Protein AF-A0A314LGY2-F1 (afdb_monomer_lite)

InterPro domains:
  IPR004367 Cyclin, C-terminal domain [PF02984] (34-127)
  IPR004367 Cyclin, C-terminal domain [SM01332] (34-129)
  IPR013763 Cyclin-like domain [SM00385] (38-120)
  IPR036915 Cyclin-like superfamily [SSF47954] (33-127)
  IPR039361 Cyclin [PTHR10177] (1-119)

Radius of gyration: 17.2 Å; chains: 1; bounding box: 43×27×40 Å

Secondary structure (DSSP, 8-state):
-HHHHHHHS-----TTTHHHHHHHHHTTT---PPPHHHHHHHHHHHTT--HHHHHHHHHHHHHHHH-GGGGGS-HHHHHHHHHHHHHHHHH-S----HHHHHHH---HHHHHHHHHHHHHHHHHHHHT-

pLDDT: mean 86.78, std 13.99, range [44.28, 98.0]

Sequence (129 aa):
MLLACKYVEVSVPLMEDFVLIMILNTLQFNMSVPTTYVFMRRFLKAAQSDRKLELLSFFLVELCLVEYEMIKFLPSFIAAAAIYIAQTTLYGVQQWSKTCEWHTSYSEDQLMECSRSIVSYHQKAATGN

Organism: Nicotiana attenuata (NCBI:txid49451)

Structure (mmCIF, N/CA/C/O backbone):
data_AF-A0A314LGY2-F1
#
_entry.id   AF-A0A314LGY2-F1
#
loop_
_atom_site.group_PDB
_atom_site.id
_atom_site.type_symbol
_atom_site.label_atom_id
_atom_site.label_alt_id
_atom_site.label_comp_id
_atom_site.label_asym_id
_atom_site.label_entity_id
_atom_site.label_seq_id
_atom_site.pdbx_PDB_ins_code
_atom_site.Cartn_x
_atom_site.Cartn_y
_atom_site.Cartn_z
_atom_site.occupancy
_atom_site.B_iso_or_equiv
_atom_site.auth_seq_id
_atom_site.auth_comp_id
_atom_site.auth_asym_id
_atom_site.auth_atom_id
_atom_site.pdbx_PDB_model_num
ATOM 1 N N . MET A 1 1 ? 11.452 -7.142 -16.666 1.00 57.62 1 MET A N 1
ATOM 2 C CA . MET A 1 1 ? 11.599 -8.207 -15.648 1.00 57.62 1 MET A CA 1
ATOM 3 C C . MET A 1 1 ? 13.063 -8.579 -15.388 1.00 57.62 1 MET A C 1
ATOM 5 O O . MET A 1 1 ? 13.459 -8.548 -14.236 1.00 57.62 1 MET A O 1
ATOM 9 N N . LEU A 1 2 ? 13.895 -8.816 -16.416 1.00 56.88 2 LEU A N 1
ATOM 10 C CA . LEU A 1 2 ? 15.306 -9.239 -16.267 1.00 56.88 2 LEU A CA 1
ATOM 11 C C . LEU A 1 2 ? 16.187 -8.371 -15.338 1.00 56.88 2 LEU A C 1
ATOM 13 O O . LEU A 1 2 ? 16.948 -8.929 -14.557 1.00 56.88 2 LEU A O 1
ATOM 17 N N . LEU A 1 3 ? 16.075 -7.035 -15.370 1.00 58.75 3 LEU A N 1
ATOM 18 C CA . LEU A 1 3 ? 16.818 -6.145 -14.455 1.00 58.75 3 LEU A CA 1
ATOM 19 C C . LEU A 1 3 ? 16.445 -6.344 -12.984 1.00 58.75 3 LEU A C 1
ATOM 21 O O . LEU A 1 3 ? 17.323 -6.412 -12.130 1.00 58.75 3 LEU A O 1
ATOM 25 N N . ALA A 1 4 ? 15.145 -6.439 -12.699 1.00 58.62 4 ALA A N 1
ATOM 26 C CA . ALA A 1 4 ? 14.649 -6.664 -11.348 1.00 58.62 4 ALA A CA 1
ATOM 27 C C . ALA A 1 4 ? 15.054 -8.059 -10.852 1.00 58.62 4 ALA A C 1
ATOM 29 O O . ALA A 1 4 ? 15.535 -8.180 -9.733 1.00 58.62 4 ALA A O 1
ATOM 30 N N . CYS A 1 5 ? 14.962 -9.082 -11.711 1.00 54.88 5 CYS A N 1
ATOM 31 C CA . CYS A 1 5 ? 15.433 -10.429 -11.395 1.00 54.88 5 CYS A CA 1
ATOM 32 C C . CYS A 1 5 ? 16.943 -10.457 -11.129 1.00 54.88 5 CYS A C 1
ATOM 34 O O . CYS A 1 5 ? 17.339 -10.987 -10.113 1.00 54.88 5 CYS A O 1
ATOM 36 N N . LYS A 1 6 ? 17.801 -9.826 -11.943 1.00 59.72 6 LYS A N 1
ATOM 37 C CA . LYS A 1 6 ? 19.256 -9.797 -11.674 1.00 59.72 6 LYS A CA 1
ATOM 38 C C . LYS A 1 6 ? 19.647 -8.999 -10.429 1.00 59.72 6 LYS A C 1
ATOM 40 O O . LYS A 1 6 ? 20.658 -9.299 -9.806 1.00 59.72 6 LYS A O 1
ATOM 45 N N . TYR A 1 7 ? 18.882 -7.963 -10.087 1.00 59.84 7 TYR A N 1
ATOM 46 C CA . TYR A 1 7 ? 19.135 -7.164 -8.887 1.00 59.84 7 TYR A CA 1
ATOM 47 C C . TYR A 1 7 ? 18.680 -7.877 -7.602 1.00 59.84 7 TYR A C 1
ATOM 49 O O . TYR A 1 7 ? 19.312 -7.724 -6.560 1.00 59.84 7 TYR A O 1
ATOM 57 N N . VAL A 1 8 ? 17.589 -8.648 -7.670 1.00 59.44 8 VAL A N 1
ATOM 58 C CA . VAL A 1 8 ? 16.968 -9.314 -6.510 1.00 59.44 8 VAL A CA 1
ATOM 59 C C . VAL A 1 8 ? 17.392 -10.783 -6.370 1.00 59.44 8 VAL A C 1
ATOM 61 O O . VAL A 1 8 ? 17.507 -11.284 -5.254 1.00 59.44 8 VAL A O 1
ATOM 64 N N . GLU A 1 9 ? 17.660 -11.474 -7.475 1.00 57.66 9 GLU A N 1
ATOM 65 C CA . GLU A 1 9 ? 18.052 -12.883 -7.547 1.00 57.66 9 GLU A CA 1
ATOM 66 C C . GLU A 1 9 ? 19.510 -12.999 -8.014 1.00 57.66 9 GLU A C 1
ATOM 68 O O . GLU A 1 9 ? 19.905 -12.472 -9.056 1.00 57.66 9 GLU A O 1
ATOM 73 N N . VAL A 1 10 ? 20.332 -13.719 -7.246 1.00 56.34 10 VAL A N 1
ATOM 74 C CA . VAL A 1 10 ? 21.750 -13.956 -7.553 1.00 56.34 10 VAL A CA 1
ATOM 75 C C . VAL A 1 10 ? 21.858 -14.863 -8.787 1.00 56.34 10 VAL A C 1
ATOM 77 O O . VAL A 1 10 ? 21.861 -16.085 -8.663 1.00 56.34 10 VAL A O 1
ATOM 80 N N . SER A 1 11 ? 21.929 -14.289 -9.989 1.00 57.16 11 SER A N 1
ATOM 81 C CA . SER A 1 11 ? 22.133 -15.040 -11.237 1.00 57.16 11 SER A CA 1
ATOM 82 C C . SER A 1 11 ? 23.182 -14.388 -12.147 1.00 57.16 11 SER A C 1
ATOM 84 O O . SER A 1 11 ? 23.313 -13.165 -12.210 1.00 57.16 11 SER A O 1
ATOM 86 N N . VAL A 1 12 ? 23.979 -15.227 -12.821 1.00 53.06 12 VAL A N 1
ATOM 87 C CA . VAL A 1 12 ? 25.146 -14.827 -13.629 1.00 53.06 12 VAL A CA 1
ATOM 88 C C . VAL A 1 12 ? 24.692 -14.222 -14.971 1.00 53.06 12 VAL A C 1
ATOM 90 O O . VAL A 1 12 ? 23.866 -14.832 -15.652 1.00 53.06 12 VAL A O 1
ATOM 93 N N . PRO A 1 13 ? 25.207 -13.050 -15.390 1.00 55.28 13 PRO A N 1
ATOM 94 C CA . PRO A 1 13 ? 24.847 -12.450 -16.675 1.00 55.28 13 PRO A CA 1
ATOM 95 C C . PRO A 1 13 ? 25.419 -13.224 -17.886 1.00 55.28 13 PRO A C 1
ATOM 97 O O . PRO A 1 13 ? 26.569 -13.658 -17.862 1.00 55.28 13 PRO A O 1
ATOM 100 N N . LEU A 1 14 ? 24.614 -13.375 -18.949 1.00 63.41 14 LEU A N 1
ATOM 101 C CA . LEU A 1 14 ? 24.958 -13.962 -20.260 1.00 63.41 14 LEU A CA 1
ATOM 102 C C . LEU A 1 14 ? 24.999 -12.857 -21.337 1.00 63.41 14 LEU A C 1
ATOM 104 O O . LEU A 1 14 ? 24.422 -11.790 -21.160 1.00 63.41 14 LEU A O 1
ATOM 108 N N . MET A 1 15 ? 25.657 -13.124 -22.471 1.00 56.66 15 MET A N 1
ATOM 109 C CA . MET A 1 15 ? 26.068 -12.147 -23.504 1.00 56.66 15 MET A CA 1
ATOM 110 C C . MET A 1 15 ? 24.927 -11.348 -24.197 1.00 56.66 15 MET A C 1
ATOM 112 O O . MET A 1 15 ? 25.208 -10.433 -24.966 1.00 56.66 15 MET A O 1
ATOM 116 N N . GLU A 1 16 ? 23.652 -11.624 -23.904 1.00 58.06 16 GLU A N 1
ATOM 117 C CA . GLU A 1 16 ? 22.469 -10.921 -24.449 1.00 58.06 16 GLU A CA 1
ATOM 118 C C . GLU A 1 16 ? 22.134 -9.589 -23.728 1.00 58.06 16 GLU A C 1
ATOM 120 O O . GLU A 1 16 ? 21.112 -8.952 -23.981 1.00 58.06 16 GLU A O 1
ATOM 125 N N . ASP A 1 17 ? 23.019 -9.112 -22.850 1.00 64.44 17 ASP A N 1
ATOM 126 C CA . ASP A 1 17 ? 22.786 -7.990 -21.931 1.00 64.44 17 ASP A CA 1
ATOM 127 C C . ASP A 1 17 ? 22.950 -6.576 -22.526 1.00 64.44 17 ASP A C 1
ATOM 129 O O . ASP A 1 17 ? 22.956 -5.591 -21.789 1.00 64.44 17 ASP A O 1
ATOM 133 N N . PHE A 1 18 ? 23.043 -6.405 -23.846 1.00 66.25 18 PHE A N 1
ATOM 134 C CA . PHE A 1 18 ? 23.213 -5.066 -24.438 1.00 66.25 18 PHE A CA 1
ATOM 135 C C . PHE A 1 18 ? 22.052 -4.111 -24.119 1.00 66.25 18 PHE A C 1
ATOM 137 O O . PHE A 1 18 ? 22.275 -2.952 -23.764 1.00 66.25 18 PHE A O 1
ATOM 144 N N . VAL A 1 19 ? 20.812 -4.607 -24.157 1.00 72.38 19 VAL A N 1
ATOM 145 C CA . VAL A 1 19 ? 19.630 -3.831 -23.739 1.00 72.38 19 VAL A CA 1
ATOM 146 C C . VAL A 1 19 ? 19.675 -3.538 -22.232 1.00 72.38 19 VAL A C 1
ATOM 148 O O . VAL A 1 19 ? 19.301 -2.448 -21.802 1.00 72.38 19 VAL A O 1
ATOM 151 N N . LEU A 1 20 ? 20.196 -4.474 -21.429 1.00 68.06 20 LEU A N 1
ATOM 152 C C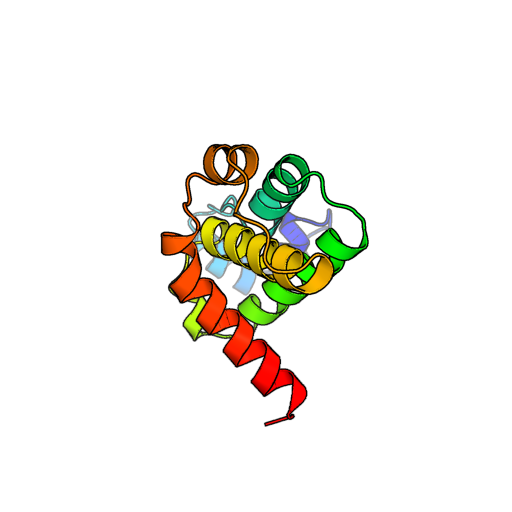A . LEU A 1 20 ? 20.388 -4.309 -19.985 1.00 68.06 20 LEU A CA 1
ATOM 153 C C . LEU A 1 20 ? 21.342 -3.144 -19.685 1.00 68.06 20 LEU A C 1
ATOM 155 O O . LEU A 1 20 ? 21.030 -2.283 -18.865 1.00 68.06 20 LEU A O 1
ATOM 159 N N . ILE A 1 21 ? 22.477 -3.099 -20.386 1.00 75.50 21 ILE A N 1
ATOM 160 C CA . ILE A 1 21 ? 23.507 -2.064 -20.248 1.00 75.50 21 ILE A CA 1
ATOM 161 C C . ILE A 1 21 ? 22.952 -0.693 -20.648 1.00 75.50 21 ILE A C 1
ATOM 163 O O . ILE A 1 21 ? 23.199 0.287 -19.948 1.00 75.50 21 ILE A O 1
ATOM 167 N N . MET A 1 22 ? 22.160 -0.609 -21.724 1.00 81.00 22 MET A N 1
ATOM 168 C CA . MET A 1 22 ? 21.509 0.648 -22.114 1.00 81.00 22 MET A CA 1
ATOM 169 C C . MET A 1 22 ? 20.569 1.167 -21.023 1.00 81.00 22 MET A C 1
ATOM 171 O O . MET A 1 22 ? 20.666 2.336 -20.658 1.00 81.00 22 MET A O 1
ATOM 175 N N . ILE A 1 23 ? 19.717 0.309 -20.454 1.00 79.88 23 ILE A N 1
ATOM 176 C CA . ILE A 1 23 ? 18.794 0.719 -19.388 1.00 79.88 23 ILE A CA 1
ATOM 177 C C . ILE A 1 23 ? 19.561 1.121 -18.116 1.00 79.88 23 ILE A C 1
ATOM 179 O O . ILE A 1 23 ? 19.232 2.135 -17.505 1.00 79.88 23 ILE A O 1
ATOM 183 N N . LEU A 1 24 ? 20.608 0.379 -17.731 1.00 80.69 24 LEU A N 1
ATOM 184 C CA . LEU A 1 24 ? 21.457 0.728 -16.582 1.00 80.69 24 LEU A CA 1
ATOM 185 C C . LEU A 1 24 ? 22.148 2.080 -16.768 1.00 80.69 24 LEU A C 1
ATOM 187 O O . LEU A 1 24 ? 22.169 2.883 -15.837 1.00 80.69 24 LEU A O 1
ATOM 191 N N . ASN A 1 25 ? 22.656 2.358 -17.970 1.00 84.25 25 ASN A N 1
ATOM 192 C CA . ASN A 1 25 ? 23.245 3.652 -18.302 1.00 84.25 25 ASN A CA 1
ATOM 193 C C . ASN A 1 25 ? 22.206 4.780 -18.231 1.00 84.25 25 ASN A C 1
ATOM 195 O O . ASN A 1 25 ? 22.503 5.836 -17.676 1.00 84.25 25 ASN A O 1
ATOM 199 N N . THR A 1 26 ? 20.979 4.560 -18.724 1.00 85.25 26 THR A N 1
ATOM 200 C CA . THR A 1 26 ? 19.876 5.532 -18.597 1.00 85.25 26 THR A CA 1
ATOM 201 C C . THR A 1 26 ? 19.521 5.806 -17.136 1.00 85.25 26 THR A C 1
ATOM 203 O O . THR A 1 26 ? 19.307 6.957 -16.767 1.00 85.25 26 THR A O 1
ATOM 206 N N . LEU A 1 27 ? 19.499 4.771 -16.294 1.00 81.75 27 LEU A N 1
ATOM 207 C CA . LEU A 1 27 ? 19.255 4.893 -14.853 1.00 81.75 27 LEU A CA 1
ATOM 208 C C . LEU A 1 27 ? 20.479 5.392 -14.072 1.00 81.75 27 LEU A C 1
ATOM 210 O O . LEU A 1 27 ? 20.396 5.539 -12.855 1.00 81.75 27 LEU A O 1
ATOM 214 N N . GLN A 1 28 ? 21.620 5.620 -14.734 1.00 85.56 28 GLN A N 1
ATOM 215 C CA . GLN A 1 28 ? 22.902 5.944 -14.098 1.00 85.56 28 GLN A CA 1
ATOM 216 C C . GLN A 1 28 ? 23.274 4.952 -12.984 1.00 85.56 28 GLN A C 1
ATOM 218 O O . GLN A 1 28 ? 23.821 5.331 -11.951 1.00 85.56 28 GLN A O 1
ATOM 223 N N . PHE A 1 29 ? 22.931 3.674 -13.177 1.00 81.75 29 PHE A N 1
ATOM 224 C CA . PHE A 1 29 ? 23.089 2.603 -12.189 1.00 81.75 29 PHE A CA 1
ATOM 225 C C . PHE A 1 29 ? 22.352 2.842 -10.851 1.00 81.75 29 PHE A C 1
ATOM 227 O O . PHE A 1 29 ? 22.561 2.094 -9.894 1.00 81.75 29 PHE A O 1
ATOM 234 N N . ASN A 1 30 ? 21.438 3.818 -10.770 1.00 78.94 30 ASN A N 1
ATOM 235 C CA . ASN A 1 30 ? 20.595 4.042 -9.599 1.00 78.94 30 ASN A CA 1
ATOM 236 C C . ASN A 1 30 ? 19.391 3.088 -9.602 1.00 78.94 30 ASN A C 1
ATOM 238 O O . ASN A 1 30 ? 18.300 3.415 -10.064 1.00 78.94 30 ASN A O 1
ATOM 242 N N . MET A 1 31 ? 19.613 1.885 -9.078 1.00 76.06 31 MET A N 1
ATOM 243 C CA . MET A 1 31 ? 18.599 0.826 -8.973 1.00 76.06 31 MET A CA 1
ATOM 244 C C . MET A 1 31 ? 17.902 0.789 -7.602 1.00 76.06 31 MET A C 1
ATOM 246 O O . MET A 1 31 ? 16.937 0.054 -7.407 1.00 76.06 31 MET A O 1
ATOM 250 N N . SER A 1 32 ? 18.381 1.575 -6.636 1.00 74.12 32 SER A N 1
ATOM 251 C CA . SER A 1 32 ? 17.962 1.549 -5.229 1.00 74.12 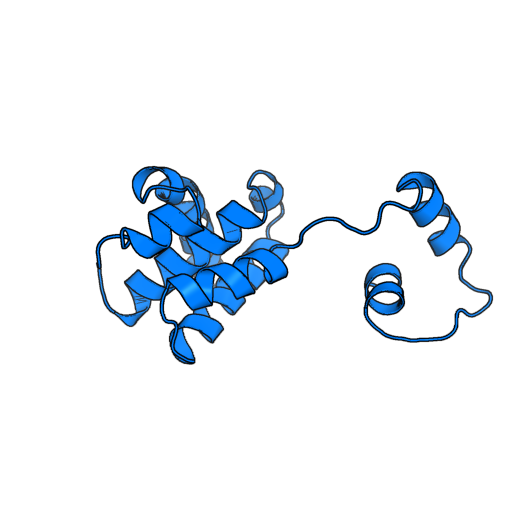32 SER A CA 1
ATOM 252 C C . SER A 1 32 ? 16.784 2.486 -4.942 1.00 74.12 32 SER A C 1
ATOM 254 O O . SER A 1 32 ? 16.847 3.334 -4.051 1.00 74.12 32 SER A O 1
ATOM 256 N N . VAL A 1 33 ? 15.695 2.340 -5.698 1.00 76.31 33 VAL A N 1
ATOM 257 C CA . VAL A 1 33 ? 14.452 3.085 -5.452 1.00 76.31 33 VAL A CA 1
ATOM 258 C C . VAL A 1 33 ? 13.542 2.325 -4.477 1.00 76.31 33 VAL A C 1
ATOM 260 O O . VAL A 1 33 ? 13.382 1.108 -4.601 1.00 76.31 33 VAL A O 1
ATOM 263 N N . PRO A 1 34 ? 12.934 2.999 -3.484 1.00 81.00 34 PRO A N 1
ATOM 264 C CA . PRO A 1 34 ? 12.039 2.341 -2.543 1.00 81.00 34 PRO A CA 1
ATOM 265 C C . PRO A 1 3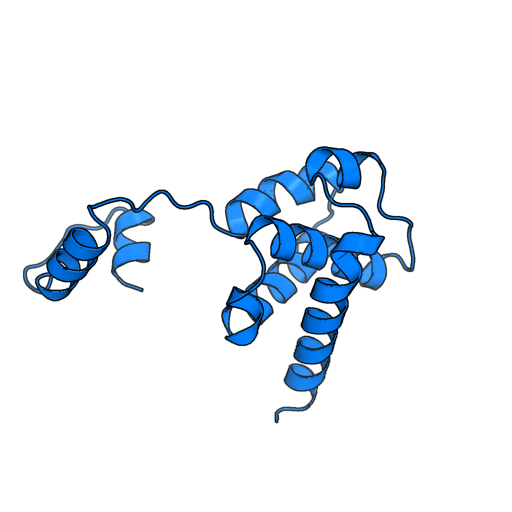4 ? 10.742 1.919 -3.244 1.00 81.00 34 PRO A C 1
ATOM 267 O O . PRO A 1 34 ? 9.985 2.745 -3.749 1.00 81.00 34 PRO A O 1
ATOM 270 N N . THR A 1 35 ? 10.478 0.615 -3.258 1.00 87.62 35 THR A N 1
ATOM 271 C CA . THR A 1 35 ? 9.263 0.029 -3.834 1.00 87.62 35 THR A CA 1
ATOM 272 C C . THR A 1 35 ? 8.097 0.037 -2.841 1.00 87.62 35 THR A C 1
ATOM 274 O O . THR A 1 35 ? 8.279 0.142 -1.627 1.00 87.62 35 THR A O 1
ATOM 277 N N . THR A 1 36 ? 6.870 -0.151 -3.329 1.00 91.69 36 THR A N 1
ATOM 278 C CA . THR A 1 36 ? 5.680 -0.285 -2.466 1.00 91.69 36 THR A CA 1
ATOM 279 C C . THR A 1 36 ? 5.856 -1.408 -1.435 1.00 91.69 36 THR A C 1
ATOM 281 O O . THR A 1 36 ? 5.452 -1.269 -0.281 1.00 91.69 36 THR A O 1
ATOM 284 N N . TYR A 1 37 ? 6.560 -2.484 -1.806 1.00 92.00 37 TYR A N 1
ATOM 285 C CA . TYR A 1 37 ? 6.865 -3.620 -0.933 1.00 92.00 37 TYR A CA 1
ATOM 286 C C . TYR A 1 37 ? 7.618 -3.228 0.350 1.00 92.00 37 TYR A C 1
ATOM 288 O O . TYR A 1 37 ? 7.280 -3.709 1.435 1.00 92.00 37 TYR A O 1
ATOM 296 N N . VAL A 1 38 ? 8.623 -2.345 0.267 1.00 93.25 38 VAL A N 1
ATOM 297 C CA . VAL A 1 38 ? 9.408 -1.975 1.459 1.00 93.25 38 VAL A CA 1
ATOM 298 C C . VAL A 1 38 ? 8.578 -1.164 2.457 1.00 93.25 38 VAL A C 1
ATOM 300 O O . VAL A 1 38 ? 8.702 -1.369 3.667 1.00 93.25 38 VAL A O 1
ATOM 303 N N . PHE A 1 39 ? 7.673 -0.311 1.967 1.00 96.75 39 PHE A N 1
ATOM 304 C CA . PHE A 1 39 ? 6.728 0.423 2.811 1.00 96.75 39 PHE A CA 1
ATOM 305 C C . PHE A 1 39 ? 5.678 -0.508 3.416 1.00 96.75 39 PHE A C 1
ATOM 307 O O . PHE A 1 39 ? 5.460 -0.465 4.627 1.00 96.75 39 PHE A O 1
ATOM 314 N N . MET A 1 40 ? 5.117 -1.420 2.616 1.00 96.00 40 MET A N 1
ATOM 315 C CA . MET A 1 40 ? 4.170 -2.442 3.074 1.00 96.00 40 MET A CA 1
ATOM 316 C C . MET A 1 40 ? 4.701 -3.217 4.281 1.00 96.00 40 MET A C 1
ATOM 318 O O . MET A 1 40 ? 4.044 -3.286 5.318 1.00 96.00 40 MET A O 1
ATOM 322 N N . ARG A 1 41 ? 5.937 -3.727 4.199 1.00 95.25 41 ARG A N 1
ATOM 323 C CA . ARG A 1 41 ? 6.591 -4.470 5.292 1.00 95.25 41 ARG A CA 1
ATOM 324 C C . ARG A 1 41 ? 6.667 -3.679 6.601 1.00 95.25 41 ARG A C 1
ATOM 326 O O . ARG A 1 41 ? 6.615 -4.277 7.675 1.00 95.25 41 ARG A O 1
ATOM 333 N N . ARG A 1 42 ? 6.837 -2.357 6.529 1.00 96.62 42 ARG A N 1
ATOM 334 C CA . ARG A 1 42 ? 6.899 -1.476 7.704 1.00 96.62 42 ARG A CA 1
ATOM 335 C C . ARG A 1 42 ? 5.505 -1.162 8.237 1.00 96.62 42 ARG A C 1
ATOM 337 O O . ARG A 1 42 ? 5.290 -1.234 9.443 1.00 96.62 42 ARG A O 1
ATOM 344 N N . PHE A 1 43 ? 4.576 -0.817 7.356 1.00 97.94 43 PHE A N 1
ATOM 345 C CA . PHE A 1 43 ? 3.240 -0.368 7.736 1.00 97.94 43 PHE A CA 1
ATOM 346 C C . PHE A 1 43 ? 2.373 -1.508 8.270 1.00 97.94 43 PHE A C 1
ATOM 348 O O . PHE A 1 43 ? 1.668 -1.308 9.251 1.00 97.94 43 PHE A O 1
ATOM 355 N N . LEU A 1 44 ? 2.512 -2.725 7.736 1.00 97.62 44 LEU A N 1
ATOM 356 C CA . LEU A 1 44 ? 1.834 -3.919 8.257 1.00 97.62 44 LEU A CA 1
ATOM 357 C C . LEU A 1 44 ? 2.205 -4.210 9.722 1.00 97.62 44 LEU A C 1
ATOM 359 O O . LEU A 1 44 ? 1.340 -4.536 10.533 1.00 97.62 44 LEU A O 1
ATOM 363 N N . LYS A 1 45 ? 3.469 -3.977 10.109 1.00 97.12 45 LYS A N 1
ATOM 364 C CA . LYS A 1 45 ? 3.890 -4.071 11.518 1.00 97.12 45 LYS A CA 1
ATOM 365 C C . LYS A 1 45 ? 3.205 -3.022 12.394 1.00 97.12 45 LYS A C 1
ATOM 367 O O . LYS A 1 45 ? 2.759 -3.350 13.487 1.00 97.12 45 LYS A O 1
ATOM 372 N N . ALA A 1 46 ? 3.114 -1.777 11.921 1.00 96.25 46 ALA A N 1
ATOM 373 C CA . ALA A 1 46 ? 2.422 -0.704 12.640 1.00 96.25 46 ALA A CA 1
ATOM 374 C C . ALA A 1 46 ? 0.911 -0.971 12.769 1.00 96.25 46 ALA A C 1
ATOM 376 O O . ALA A 1 46 ? 0.312 -0.641 13.790 1.00 96.25 46 ALA A O 1
ATOM 377 N N . ALA A 1 47 ? 0.324 -1.615 11.760 1.00 95.62 47 ALA A N 1
ATOM 378 C CA . ALA A 1 47 ? -1.071 -2.035 11.724 1.00 95.62 47 ALA A CA 1
ATOM 379 C C . ALA A 1 47 ? -1.371 -3.290 12.559 1.00 95.62 47 ALA A C 1
ATOM 381 O O . ALA A 1 47 ? -2.529 -3.693 12.618 1.00 95.62 47 ALA A O 1
ATOM 382 N N . GLN A 1 48 ? -0.356 -3.904 13.186 1.00 94.94 48 GLN A N 1
ATOM 383 C CA . GLN A 1 48 ? -0.473 -5.177 13.908 1.00 94.94 48 GLN A CA 1
ATOM 384 C C . GLN A 1 48 ? -1.171 -6.251 13.057 1.00 94.94 48 GLN A C 1
ATOM 386 O O . GLN A 1 48 ? -2.102 -6.919 13.501 1.00 94.94 48 GLN A O 1
ATOM 391 N N . SER A 1 49 ? -0.748 -6.367 11.795 1.00 95.50 49 SER A N 1
ATOM 392 C CA . SER A 1 49 ? -1.441 -7.168 10.792 1.00 95.50 49 SER A CA 1
ATOM 393 C C . SER A 1 49 ? -1.489 -8.658 11.114 1.00 95.50 49 SER A C 1
ATOM 395 O O . SER A 1 49 ? -0.473 -9.263 11.459 1.00 95.50 49 SER A O 1
ATOM 397 N N . ASP A 1 50 ? -2.651 -9.266 10.879 1.00 96.38 50 ASP A N 1
ATOM 398 C CA . ASP A 1 50 ? -2.769 -10.713 10.731 1.00 96.38 50 ASP A CA 1
ATOM 399 C C . ASP A 1 50 ? -2.544 -11.145 9.268 1.00 96.38 50 ASP A C 1
ATOM 401 O O . ASP A 1 50 ? -2.410 -10.330 8.349 1.00 96.38 50 ASP A O 1
ATOM 405 N N . ARG A 1 51 ? -2.547 -12.461 9.032 1.00 96.88 51 ARG A N 1
ATOM 406 C CA . ARG A 1 51 ? -2.324 -13.033 7.700 1.00 96.8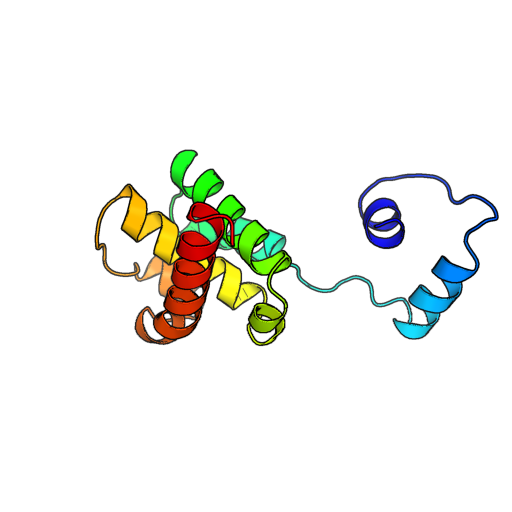8 51 ARG A CA 1
ATOM 407 C C . ARG A 1 51 ? -3.356 -12.580 6.659 1.00 96.88 51 ARG A C 1
ATOM 409 O O . ARG A 1 51 ? -3.008 -12.467 5.484 1.00 96.88 51 ARG A O 1
ATOM 416 N N . LYS A 1 52 ? -4.614 -12.356 7.053 1.00 97.31 52 LYS A N 1
ATOM 417 C CA . LYS A 1 52 ? -5.673 -11.925 6.128 1.00 97.31 52 LYS A CA 1
ATOM 418 C C . LYS A 1 52 ? -5.436 -10.484 5.700 1.00 97.31 52 LYS A C 1
ATOM 420 O O . LYS A 1 52 ? -5.525 -10.196 4.507 1.00 97.31 52 LYS A O 1
ATOM 425 N N . LEU A 1 53 ? -5.079 -9.618 6.651 1.00 97.25 53 LEU A N 1
ATOM 426 C CA . LEU A 1 53 ? -4.768 -8.224 6.370 1.00 97.25 53 LEU A CA 1
ATOM 427 C C . LEU A 1 53 ? -3.572 -8.104 5.427 1.00 97.25 53 LEU A C 1
ATOM 429 O O . LEU A 1 53 ? -3.644 -7.359 4.452 1.00 97.25 53 LEU A O 1
ATOM 433 N N . GLU A 1 54 ? -2.506 -8.871 5.667 1.00 97.56 54 GLU A N 1
ATOM 434 C CA . GLU A 1 54 ? -1.343 -8.905 4.776 1.00 97.56 54 GLU A CA 1
ATOM 435 C C . GLU A 1 54 ? -1.730 -9.297 3.347 1.00 97.56 54 GLU A C 1
ATOM 437 O O . GLU A 1 54 ? -1.401 -8.581 2.402 1.00 97.56 54 GLU A O 1
ATOM 442 N N . LEU A 1 55 ? -2.441 -10.417 3.185 1.00 97.81 55 LEU A N 1
ATOM 443 C CA . LEU A 1 55 ? -2.811 -10.949 1.873 1.00 97.81 55 LEU A CA 1
ATOM 444 C C . LEU A 1 55 ? -3.675 -9.970 1.079 1.00 97.81 55 LEU A C 1
ATOM 446 O O . LEU A 1 55 ? -3.375 -9.703 -0.083 1.00 97.81 55 LEU A O 1
ATOM 450 N N . LEU A 1 56 ? -4.715 -9.414 1.707 1.00 97.44 56 LEU A N 1
ATOM 451 C CA . LEU A 1 56 ? -5.596 -8.458 1.044 1.00 97.44 56 LEU A CA 1
ATOM 452 C C . LEU A 1 56 ? -4.849 -7.169 0.686 1.00 97.44 56 LEU A C 1
ATOM 454 O O . LEU A 1 56 ? -4.991 -6.669 -0.425 1.00 97.44 56 LEU A O 1
ATOM 458 N N . SER A 1 57 ? -4.006 -6.661 1.586 1.00 97.56 57 SER A N 1
ATOM 459 C CA . SER A 1 57 ? -3.227 -5.450 1.316 1.00 97.56 57 SER A CA 1
ATOM 460 C C . SER A 1 57 ? -2.259 -5.652 0.146 1.00 97.56 57 SER A C 1
ATOM 462 O O . SER A 1 57 ? -2.163 -4.790 -0.722 1.00 97.56 57 SER A O 1
ATOM 464 N N . PHE A 1 58 ? -1.557 -6.792 0.082 1.00 97.31 58 PHE A N 1
ATOM 465 C CA . PHE A 1 58 ? -0.675 -7.096 -1.050 1.00 97.31 58 PHE A CA 1
ATOM 466 C C . PHE A 1 58 ? -1.455 -7.269 -2.351 1.00 97.31 58 PHE A C 1
ATOM 468 O O . PHE A 1 58 ? -1.039 -6.726 -3.365 1.00 97.31 58 PHE A O 1
ATOM 475 N N . PHE A 1 59 ? -2.605 -7.942 -2.321 1.00 96.25 59 PHE A N 1
ATOM 476 C CA . PHE A 1 59 ? -3.474 -8.049 -3.491 1.00 96.25 59 PHE A CA 1
ATOM 477 C C . PHE A 1 59 ? -3.882 -6.669 -4.039 1.00 96.25 59 PHE A C 1
ATOM 479 O O . PHE A 1 59 ? -3.790 -6.432 -5.242 1.00 96.25 59 PHE A O 1
ATOM 486 N N . LEU A 1 60 ? -4.276 -5.737 -3.165 1.00 97.12 60 LEU A N 1
ATOM 487 C CA . LEU A 1 60 ? -4.630 -4.373 -3.569 1.00 97.12 60 LEU A CA 1
ATOM 488 C C . LEU A 1 60 ? -3.428 -3.609 -4.141 1.00 97.12 60 LEU A C 1
ATOM 490 O O . LEU A 1 60 ? -3.584 -2.872 -5.110 1.00 97.12 60 LEU A O 1
ATOM 494 N N . VAL A 1 61 ? -2.228 -3.798 -3.583 1.00 96.50 61 VAL A N 1
ATOM 495 C CA . VAL A 1 61 ? -0.992 -3.217 -4.133 1.00 96.50 61 VAL A CA 1
ATOM 496 C C . VAL A 1 61 ? -0.691 -3.763 -5.528 1.00 96.50 61 VAL A C 1
ATOM 498 O O . VAL A 1 61 ? -0.395 -2.975 -6.421 1.00 96.50 61 VAL A O 1
ATOM 501 N N . GLU A 1 62 ? -0.787 -5.078 -5.733 1.00 94.06 62 GLU A N 1
ATOM 502 C CA . GLU A 1 62 ? -0.559 -5.707 -7.042 1.00 94.06 62 GLU A CA 1
ATOM 503 C C . GLU A 1 62 ? -1.554 -5.195 -8.089 1.00 94.06 62 GLU A C 1
ATOM 505 O O . GLU A 1 62 ? -1.160 -4.885 -9.210 1.00 94.06 62 GLU A O 1
ATOM 510 N N . LEU A 1 63 ? -2.821 -4.997 -7.707 1.00 94.00 63 LEU A N 1
ATOM 511 C CA . LEU A 1 63 ? -3.818 -4.376 -8.579 1.00 94.00 63 LEU A CA 1
ATOM 512 C C . LEU A 1 63 ? -3.384 -2.972 -9.035 1.00 94.00 63 LEU A C 1
ATOM 514 O O . LEU A 1 63 ? -3.522 -2.632 -10.206 1.00 94.00 63 LEU A O 1
ATOM 518 N N . CYS A 1 64 ? -2.798 -2.172 -8.139 1.00 94.44 64 CYS A N 1
ATOM 519 C CA . CYS A 1 64 ? -2.310 -0.833 -8.480 1.00 94.44 64 CYS A CA 1
ATOM 520 C C . CYS A 1 64 ? -1.144 -0.855 -9.475 1.00 94.44 64 CYS A C 1
ATOM 522 O O . CYS A 1 64 ? -0.976 0.106 -10.217 1.00 94.44 64 CYS A O 1
ATOM 524 N N . LEU A 1 65 ? -0.320 -1.909 -9.481 1.00 91.19 65 LEU A N 1
ATOM 525 C CA . LEU A 1 65 ? 0.831 -2.009 -10.385 1.00 91.19 65 LEU A CA 1
ATOM 526 C C . LEU A 1 65 ? 0.416 -2.206 -11.847 1.00 91.19 65 LEU A C 1
ATOM 528 O O . LEU A 1 65 ? 1.187 -1.875 -12.746 1.00 91.19 65 LEU A O 1
ATOM 532 N N . VAL A 1 66 ? -0.784 -2.741 -12.082 1.00 91.31 66 VAL A N 1
ATOM 533 C CA . VAL A 1 66 ? -1.330 -2.964 -13.429 1.00 91.31 66 VAL A CA 1
ATOM 534 C C . VAL A 1 66 ? -1.980 -1.692 -13.988 1.00 91.31 66 VAL A C 1
ATOM 536 O O . VAL A 1 66 ? -2.026 -1.498 -15.201 1.00 91.31 66 VAL A O 1
ATOM 539 N N . GLU A 1 67 ? -2.436 -0.795 -13.115 1.00 92.19 67 GLU A N 1
ATOM 540 C CA . GLU A 1 67 ? -3.191 0.402 -13.482 1.00 92.19 67 GLU A CA 1
ATOM 541 C C . GLU A 1 67 ? -2.274 1.613 -13.695 1.00 92.19 67 GLU A C 1
ATOM 543 O O . GLU A 1 67 ? -1.747 2.191 -12.744 1.00 92.19 67 GLU A O 1
ATOM 548 N N . TYR A 1 68 ? -2.118 2.050 -14.950 1.00 91.06 68 TYR A N 1
ATOM 549 C CA . TYR A 1 68 ? -1.218 3.156 -15.315 1.00 91.06 68 TYR A CA 1
ATOM 550 C C . TYR A 1 68 ? -1.486 4.444 -14.519 1.00 91.06 68 TYR A C 1
ATOM 552 O O . TYR A 1 68 ? -0.557 5.091 -14.041 1.00 91.06 68 TYR A O 1
ATOM 560 N N . GLU A 1 69 ? -2.757 4.783 -14.305 1.00 92.56 69 GLU A N 1
ATOM 561 C CA . GLU A 1 69 ? -3.180 5.982 -13.571 1.00 92.56 69 GLU A CA 1
ATOM 562 C C . GLU A 1 69 ? -2.717 6.002 -12.105 1.00 92.56 69 GLU A C 1
ATOM 564 O O . GLU A 1 69 ? -2.670 7.065 -11.484 1.00 92.56 69 GLU A O 1
ATOM 569 N N . MET A 1 70 ? -2.359 4.849 -11.527 1.00 94.44 70 MET A N 1
ATOM 570 C CA . MET A 1 70 ? -1.865 4.768 -10.151 1.00 94.44 70 MET A CA 1
ATOM 571 C C . MET A 1 70 ? -0.429 5.283 -10.005 1.00 94.44 70 MET A C 1
ATOM 573 O O . MET A 1 70 ? -0.013 5.577 -8.884 1.00 94.44 70 MET A O 1
ATOM 577 N N . ILE A 1 71 ? 0.300 5.496 -11.110 1.00 92.75 71 ILE A N 1
ATOM 578 C CA . ILE A 1 71 ? 1.666 6.047 -11.100 1.00 92.75 71 ILE A CA 1
ATOM 579 C C . ILE A 1 71 ? 1.746 7.460 -10.504 1.00 92.75 71 ILE A C 1
ATOM 581 O O . ILE A 1 71 ? 2.812 7.891 -10.068 1.00 92.75 71 ILE A O 1
ATOM 585 N N . LYS A 1 72 ? 0.619 8.183 -10.456 1.00 93.75 72 LYS A N 1
ATOM 586 C CA . LYS A 1 72 ? 0.532 9.518 -9.847 1.00 93.75 72 LYS A CA 1
ATOM 587 C C . LYS A 1 72 ? 0.710 9.503 -8.324 1.00 93.75 72 LYS A C 1
ATOM 589 O O . LYS A 1 72 ? 1.001 10.543 -7.738 1.00 93.75 72 LYS A O 1
ATOM 594 N N . PHE A 1 73 ? 0.521 8.351 -7.676 1.00 95.44 73 PHE A N 1
ATOM 595 C CA . PHE A 1 73 ? 0.675 8.200 -6.232 1.00 95.44 73 PHE A CA 1
ATOM 596 C C . PHE A 1 73 ? 2.056 7.647 -5.875 1.00 95.44 73 PHE A C 1
ATOM 598 O O . PHE A 1 73 ? 2.597 6.772 -6.548 1.00 95.44 73 PHE A O 1
ATOM 605 N N . LEU A 1 74 ? 2.620 8.121 -4.760 1.00 95.62 74 LEU A N 1
ATOM 606 C CA . LEU A 1 74 ? 3.888 7.592 -4.264 1.00 95.62 74 LEU A CA 1
ATOM 607 C C . LEU A 1 74 ? 3.726 6.135 -3.790 1.00 95.62 74 LEU A C 1
ATOM 609 O O . LEU A 1 74 ? 2.690 5.798 -3.207 1.00 95.62 74 LEU A O 1
ATOM 613 N N . PRO A 1 75 ? 4.771 5.292 -3.902 1.00 95.69 75 PRO A N 1
ATOM 614 C CA . PRO A 1 75 ? 4.743 3.917 -3.399 1.00 95.69 75 PRO A CA 1
ATOM 615 C C . PRO A 1 75 ? 4.349 3.799 -1.917 1.00 95.69 75 PRO A C 1
ATOM 617 O O . PRO A 1 75 ? 3.590 2.909 -1.542 1.00 95.69 75 PRO A O 1
ATOM 620 N N . SER A 1 76 ? 4.811 4.718 -1.061 1.00 97.25 76 SER A N 1
ATOM 621 C CA . SER A 1 76 ? 4.403 4.776 0.352 1.00 97.25 76 SER A CA 1
ATOM 622 C C . SER A 1 76 ? 2.907 5.042 0.513 1.00 97.25 76 SER A C 1
ATOM 624 O O . SER A 1 76 ? 2.256 4.451 1.368 1.00 97.25 76 SER A O 1
ATOM 626 N N . PHE A 1 77 ? 2.348 5.912 -0.321 1.00 97.44 77 PHE A N 1
ATOM 627 C CA . PHE A 1 77 ? 0.947 6.299 -0.255 1.00 97.44 77 PHE A CA 1
ATOM 628 C C . PHE A 1 77 ? 0.025 5.159 -0.692 1.00 97.44 77 PHE A C 1
ATOM 630 O O . PHE A 1 77 ? -0.968 4.880 -0.024 1.00 97.44 77 PHE A O 1
ATOM 637 N N . ILE A 1 78 ? 0.401 4.441 -1.756 1.00 97.81 78 ILE A N 1
ATOM 638 C CA . ILE A 1 78 ? -0.300 3.232 -2.211 1.00 97.81 78 ILE A CA 1
ATOM 639 C C . ILE A 1 78 ? -0.286 2.163 -1.112 1.00 97.81 78 ILE A C 1
ATOM 641 O O . ILE A 1 78 ? -1.329 1.594 -0.803 1.00 97.81 78 ILE A O 1
ATOM 645 N N . ALA A 1 79 ? 0.867 1.922 -0.475 1.00 98.00 79 ALA A N 1
ATOM 646 C CA . ALA A 1 79 ? 0.975 0.953 0.617 1.00 98.00 79 ALA A CA 1
ATOM 647 C C . ALA A 1 79 ? 0.054 1.301 1.802 1.00 98.00 79 ALA A C 1
ATOM 649 O O . ALA A 1 79 ? -0.646 0.433 2.320 1.00 98.00 79 ALA A O 1
ATOM 650 N N . ALA A 1 80 ? 0.037 2.569 2.228 1.00 98.00 80 ALA A N 1
ATOM 651 C CA . ALA A 1 80 ? -0.818 3.022 3.324 1.00 98.00 80 ALA A CA 1
ATOM 652 C C . ALA A 1 80 ? -2.313 2.904 2.976 1.00 98.00 80 ALA A C 1
ATOM 654 O O . ALA A 1 80 ? -3.079 2.357 3.768 1.00 98.00 80 ALA A O 1
ATOM 655 N N . ALA A 1 81 ? -2.715 3.342 1.777 1.00 97.69 81 ALA A N 1
ATOM 656 C CA . ALA A 1 81 ? -4.097 3.248 1.310 1.00 97.69 81 ALA A CA 1
ATOM 657 C C . ALA A 1 81 ? -4.571 1.791 1.189 1.00 97.69 81 ALA A C 1
ATOM 659 O O . ALA A 1 81 ? -5.668 1.463 1.632 1.00 97.69 81 ALA A O 1
ATOM 660 N N . ALA A 1 82 ? -3.736 0.893 0.659 1.00 97.81 82 ALA A N 1
ATOM 661 C CA . ALA A 1 82 ? -4.061 -0.528 0.557 1.00 97.81 82 ALA A CA 1
ATOM 662 C C . ALA A 1 82 ? -4.308 -1.168 1.934 1.00 97.81 82 ALA A C 1
ATOM 664 O O . ALA A 1 82 ? -5.276 -1.909 2.097 1.00 97.81 82 ALA A O 1
ATOM 665 N N . ILE A 1 83 ? -3.482 -0.844 2.936 1.00 97.75 83 ILE A N 1
ATOM 666 C CA . ILE A 1 83 ? -3.670 -1.331 4.312 1.00 97.75 83 ILE A CA 1
ATOM 667 C C . ILE A 1 83 ? -4.947 -0.753 4.926 1.00 97.75 83 ILE A C 1
ATOM 669 O O . ILE A 1 83 ? -5.709 -1.500 5.534 1.00 97.75 83 ILE A O 1
ATOM 673 N N . TYR A 1 84 ? -5.215 0.541 4.738 1.00 97.31 84 TYR A N 1
ATOM 674 C CA . TYR A 1 84 ? -6.444 1.180 5.217 1.00 97.31 84 TYR A CA 1
ATOM 675 C C . TYR A 1 84 ? -7.704 0.527 4.619 1.00 97.31 84 TYR A C 1
ATOM 677 O O . TYR A 1 84 ? -8.628 0.151 5.346 1.00 97.31 84 TYR A O 1
ATOM 685 N N . ILE A 1 85 ? -7.729 0.300 3.301 1.00 96.75 85 ILE A N 1
ATOM 686 C CA . ILE A 1 85 ? -8.837 -0.395 2.626 1.00 96.75 85 ILE A CA 1
ATOM 687 C C . ILE A 1 85 ? -8.975 -1.827 3.149 1.00 96.75 85 ILE A C 1
ATOM 689 O O . ILE A 1 85 ? -10.081 -2.290 3.426 1.00 96.75 85 ILE A O 1
ATOM 693 N N . ALA A 1 86 ? -7.866 -2.546 3.309 1.00 96.75 86 ALA A N 1
ATOM 694 C CA . ALA A 1 86 ? -7.903 -3.920 3.784 1.00 96.75 86 ALA A CA 1
ATOM 695 C C . ALA A 1 86 ? -8.403 -4.017 5.238 1.00 96.75 86 ALA A C 1
ATOM 697 O O . ALA A 1 86 ? -9.210 -4.895 5.546 1.00 96.75 86 ALA A O 1
ATOM 698 N N . GLN A 1 87 ? -7.999 -3.087 6.113 1.00 95.56 87 GLN A N 1
ATOM 699 C CA . GLN A 1 87 ? -8.502 -2.990 7.487 1.00 95.56 87 GLN A CA 1
ATOM 700 C C . GLN A 1 87 ? -10.007 -2.731 7.510 1.00 95.56 87 GLN A C 1
ATOM 702 O O . GLN A 1 87 ? -10.740 -3.455 8.184 1.00 95.56 87 GLN A O 1
ATOM 707 N N . THR A 1 88 ? -10.467 -1.743 6.738 1.00 94.12 88 THR A N 1
ATOM 708 C CA . THR A 1 88 ? -11.892 -1.388 6.678 1.00 94.12 88 THR A CA 1
ATOM 709 C C . THR A 1 88 ? -12.750 -2.511 6.095 1.00 94.12 88 THR A C 1
ATOM 711 O O . THR A 1 88 ? -13.865 -2.748 6.559 1.00 94.12 88 THR A O 1
ATOM 714 N N . THR A 1 89 ? -12.212 -3.262 5.133 1.00 94.69 89 THR A N 1
ATOM 715 C CA . THR A 1 89 ? -12.894 -4.403 4.505 1.00 94.69 89 THR A CA 1
ATOM 716 C C . THR A 1 89 ? -13.011 -5.606 5.445 1.00 94.69 89 THR A C 1
ATOM 718 O O . THR A 1 89 ? -14.056 -6.249 5.491 1.00 94.69 89 THR A O 1
ATOM 721 N N . LEU A 1 90 ? -11.951 -5.938 6.190 1.00 95.06 90 LEU A N 1
ATOM 722 C CA . LEU A 1 90 ? -11.908 -7.149 7.023 1.00 95.06 90 LEU A CA 1
ATOM 723 C C . LEU A 1 90 ? -12.523 -6.960 8.411 1.00 95.06 90 LEU A C 1
ATOM 725 O O . LEU A 1 90 ? -13.096 -7.904 8.954 1.00 95.06 90 LEU A O 1
ATOM 729 N N . TYR A 1 91 ? -12.385 -5.767 8.990 1.00 93.31 91 TYR A N 1
ATOM 730 C CA . TYR A 1 91 ? -12.739 -5.499 10.388 1.00 93.31 91 TYR A CA 1
ATOM 731 C C . TYR A 1 91 ? -13.827 -4.427 10.544 1.00 93.31 91 TYR A C 1
ATOM 733 O O . TYR A 1 91 ? -14.158 -4.045 11.669 1.00 93.31 91 TYR A O 1
ATOM 741 N N . GLY A 1 92 ? -14.398 -3.965 9.427 1.00 89.31 92 GLY A N 1
ATOM 742 C CA . GLY A 1 92 ? -15.369 -2.875 9.382 1.00 89.31 92 GLY A CA 1
ATOM 743 C C . GLY A 1 92 ? -14.713 -1.497 9.469 1.00 89.31 92 GLY A C 1
ATOM 744 O O . GLY A 1 92 ? -13.494 -1.376 9.577 1.00 89.31 92 GLY A O 1
ATOM 745 N N . VAL A 1 93 ? -15.531 -0.441 9.424 1.00 79.44 93 VAL A N 1
ATOM 746 C CA . VAL A 1 93 ? -15.061 0.953 9.495 1.00 79.44 93 VAL A CA 1
ATOM 747 C C . VAL A 1 93 ? -14.446 1.220 10.872 1.00 79.44 93 VAL A C 1
ATOM 749 O O . VAL A 1 93 ? -15.136 1.540 11.837 1.00 79.44 93 VAL A O 1
ATOM 752 N N . GLN A 1 94 ? -13.133 1.049 10.949 1.00 72.75 94 GLN A N 1
ATOM 753 C CA . GLN A 1 94 ? -12.288 1.371 12.089 1.00 72.75 94 GLN A CA 1
ATOM 754 C C . GLN A 1 94 ? -11.551 2.668 11.759 1.00 72.75 94 GLN A C 1
ATOM 756 O O . GLN A 1 94 ? -11.077 2.834 10.635 1.00 72.75 94 GLN A O 1
ATOM 761 N N . GLN A 1 95 ? -11.443 3.580 12.726 1.00 81.69 95 GLN A N 1
ATOM 762 C CA . GLN A 1 95 ? -10.634 4.787 12.549 1.00 81.69 95 GLN A CA 1
ATOM 763 C C . GLN A 1 95 ? -9.183 4.405 12.249 1.00 81.69 95 GLN A C 1
ATOM 765 O O . GLN A 1 95 ? -8.626 3.511 12.898 1.00 81.69 95 GLN A O 1
ATOM 770 N N . TRP A 1 96 ? -8.559 5.108 11.301 1.00 93.56 96 TRP A N 1
ATOM 771 C CA . TRP A 1 96 ? -7.129 4.956 11.041 1.00 93.56 96 TRP A CA 1
ATOM 772 C C . TRP A 1 96 ? -6.341 5.217 12.330 1.00 93.56 96 TRP A C 1
ATOM 774 O O . TRP A 1 96 ? -6.389 6.309 12.902 1.00 93.56 96 TRP A O 1
ATOM 784 N N . SER A 1 97 ? -5.665 4.186 12.847 1.00 94.06 97 SER A N 1
ATOM 785 C CA . SER A 1 97 ? -5.110 4.256 14.200 1.00 94.06 97 SER A CA 1
ATOM 786 C C . SER A 1 97 ? -3.985 5.286 14.287 1.00 94.06 97 SER A C 1
ATOM 788 O O . SER A 1 97 ? -3.209 5.460 13.348 1.00 94.06 97 SER A O 1
ATOM 790 N N . LYS A 1 98 ? -3.825 5.927 15.453 1.00 95.25 98 LYS A N 1
ATOM 791 C CA . LYS A 1 98 ? -2.741 6.902 15.670 1.00 95.25 98 LYS A CA 1
ATOM 792 C C . LYS A 1 98 ? -1.352 6.311 15.444 1.00 95.25 98 LYS A C 1
ATOM 794 O O . LYS A 1 98 ? -0.459 7.010 14.977 1.00 95.25 98 LYS A O 1
ATOM 799 N N . THR A 1 99 ? -1.175 5.020 15.714 1.00 96.50 99 THR A N 1
ATOM 800 C CA . THR A 1 99 ? 0.056 4.289 15.393 1.00 96.50 99 THR A CA 1
ATOM 801 C C . THR A 1 99 ? 0.279 4.199 13.883 1.00 96.50 99 THR A C 1
ATOM 803 O O . THR A 1 99 ? 1.391 4.444 13.416 1.00 96.50 99 THR A O 1
ATOM 806 N N . CYS A 1 100 ? -0.762 3.888 13.108 1.00 96.06 100 CYS A N 1
ATOM 807 C CA . CYS A 1 100 ? -0.673 3.841 11.651 1.00 96.06 100 CYS A CA 1
ATOM 808 C C . CYS A 1 100 ? -0.432 5.236 11.061 1.00 96.06 100 CYS A C 1
ATOM 810 O O . CYS A 1 100 ? 0.497 5.401 10.274 1.00 96.06 100 CYS A O 1
ATOM 812 N N . GLU A 1 101 ? -1.173 6.254 11.501 1.00 96.94 101 GLU A N 1
ATOM 813 C CA . GLU A 1 101 ? -0.976 7.653 11.098 1.00 96.94 101 GLU A CA 1
ATOM 814 C C . GLU A 1 101 ? 0.457 8.121 11.384 1.00 96.94 101 GLU A C 1
ATOM 816 O O . GLU A 1 101 ? 1.125 8.651 10.502 1.00 96.94 101 GLU A O 1
ATOM 821 N N . TRP A 1 102 ? 0.988 7.829 12.574 1.00 97.25 102 TRP A N 1
ATOM 822 C CA . TRP A 1 102 ? 2.362 8.171 12.941 1.00 97.25 102 TRP A CA 1
ATOM 823 C C . TRP A 1 102 ? 3.404 7.496 12.040 1.00 97.25 102 TRP A C 1
ATOM 825 O O . TRP A 1 102 ? 4.315 8.147 11.527 1.00 97.25 102 TRP A O 1
ATOM 835 N N . HIS A 1 103 ? 3.289 6.181 11.832 1.00 96.81 103 HIS A N 1
ATOM 836 C CA . HIS A 1 103 ? 4.295 5.421 11.088 1.00 96.81 103 HIS A CA 1
ATOM 837 C C . HIS A 1 103 ? 4.213 5.591 9.571 1.00 96.81 103 HIS A C 1
ATOM 839 O O . HIS A 1 103 ? 5.233 5.387 8.906 1.00 96.81 103 HIS A O 1
ATOM 845 N N . THR A 1 104 ? 3.040 5.937 9.040 1.00 96.38 104 THR A N 1
ATOM 846 C CA . THR A 1 104 ? 2.835 6.243 7.616 1.00 96.38 104 THR A CA 1
ATOM 847 C C . THR A 1 104 ? 2.998 7.724 7.296 1.00 96.38 104 THR A C 1
ATOM 849 O O . THR A 1 104 ? 3.303 8.058 6.157 1.00 96.38 104 THR A O 1
ATOM 852 N N . SER A 1 105 ? 2.837 8.593 8.299 1.00 97.06 105 SER A N 1
ATOM 853 C CA . SER A 1 105 ? 2.762 10.050 8.156 1.00 97.06 105 SER A CA 1
ATOM 854 C C . SER A 1 105 ? 1.576 10.535 7.309 1.00 97.06 105 SER A C 1
ATOM 856 O O . SER A 1 105 ? 1.600 11.668 6.834 1.00 97.06 105 SER A O 1
ATOM 858 N N . TYR A 1 106 ? 0.546 9.697 7.137 1.00 97.38 106 TYR A N 1
ATOM 859 C CA . TYR A 1 106 ? -0.670 10.030 6.397 1.00 97.38 106 TYR A CA 1
ATOM 860 C C . TYR A 1 106 ? -1.905 9.918 7.286 1.00 97.38 106 TYR A C 1
ATOM 862 O O . TYR A 1 106 ? -2.086 8.910 7.978 1.00 97.38 106 TYR A O 1
ATOM 870 N N . SER A 1 107 ? -2.760 10.937 7.236 1.00 96.31 107 SER A N 1
ATOM 871 C CA . SER A 1 107 ? -4.076 10.911 7.872 1.00 96.31 107 SER A CA 1
ATOM 872 C C . SER A 1 107 ? -5.092 10.153 7.016 1.00 96.31 107 SER A C 1
ATOM 874 O O . SER A 1 107 ? -4.908 9.979 5.810 1.00 96.31 107 SER A O 1
ATOM 876 N N . GLU A 1 108 ? -6.195 9.732 7.633 1.00 94.62 108 GLU A N 1
ATOM 877 C CA . GLU A 1 108 ? -7.300 9.067 6.934 1.00 94.62 108 GLU A CA 1
ATOM 878 C C . GLU A 1 108 ? -7.815 9.900 5.751 1.00 94.62 108 GLU A C 1
ATOM 880 O O . GLU A 1 108 ? -7.904 9.392 4.635 1.00 94.62 108 GLU A O 1
ATOM 885 N N . ASP A 1 109 ? -8.044 11.199 5.966 1.00 95.00 109 ASP A N 1
ATOM 886 C CA . ASP A 1 109 ? -8.542 12.121 4.939 1.00 95.00 109 ASP A CA 1
ATOM 887 C C . ASP A 1 109 ? -7.628 12.185 3.711 1.00 95.00 109 ASP A C 1
ATOM 889 O O . ASP A 1 109 ? -8.106 12.229 2.577 1.00 95.00 109 ASP A O 1
ATOM 893 N N . GLN A 1 110 ? -6.309 12.149 3.924 1.00 96.06 110 GLN A N 1
ATOM 894 C CA . GLN A 1 110 ? -5.342 12.135 2.829 1.00 96.06 110 GLN A CA 1
ATOM 895 C C . GLN A 1 110 ? -5.468 10.844 2.015 1.00 96.06 110 GLN A C 1
ATOM 897 O O . GLN A 1 110 ? -5.466 10.884 0.786 1.00 96.06 110 GLN A O 1
ATOM 902 N N . LEU A 1 111 ? -5.637 9.698 2.678 1.00 96.06 111 LEU A N 1
ATOM 903 C CA . LEU A 1 111 ? -5.710 8.394 2.015 1.00 96.06 111 LEU A CA 1
ATOM 904 C C . LEU A 1 111 ? -6.981 8.205 1.173 1.00 96.06 111 LEU A C 1
ATOM 906 O O . LEU A 1 111 ? -7.013 7.303 0.330 1.00 96.06 111 LEU A O 1
ATOM 910 N N . MET A 1 112 ? -8.013 9.034 1.351 1.00 94.25 112 MET A N 1
ATOM 911 C CA . MET A 1 112 ? -9.321 8.840 0.717 1.00 94.25 112 MET A CA 1
ATOM 912 C C . MET A 1 112 ? -9.284 8.867 -0.813 1.00 94.25 112 MET A C 1
ATOM 914 O O . MET A 1 112 ? -9.966 8.059 -1.444 1.00 94.25 112 MET A O 1
ATOM 918 N N . GLU A 1 113 ? -8.508 9.760 -1.431 1.00 94.94 113 GLU A N 1
ATOM 919 C CA . GLU A 1 113 ? -8.451 9.855 -2.899 1.00 94.94 113 GLU A CA 1
ATOM 920 C C . GLU A 1 113 ? -7.848 8.587 -3.524 1.00 94.94 113 GLU A C 1
ATOM 922 O O . GLU A 1 113 ? -8.422 7.987 -4.442 1.00 94.94 113 GLU A O 1
ATOM 927 N N . CYS A 1 114 ? -6.710 8.143 -2.985 1.00 96.44 114 CYS A N 1
ATOM 928 C CA . CYS A 1 114 ? -6.052 6.914 -3.417 1.00 96.44 114 CYS A CA 1
ATOM 929 C C . CYS A 1 114 ? -6.954 5.704 -3.150 1.00 96.44 114 CYS A C 1
ATOM 931 O O . CYS A 1 114 ? -7.190 4.897 -4.046 1.00 96.44 114 CYS A O 1
ATOM 933 N N . SER A 1 115 ? -7.564 5.638 -1.965 1.00 95.94 115 SER A N 1
ATOM 934 C CA . SER A 1 115 ? -8.442 4.530 -1.579 1.00 95.94 115 SER A CA 1
ATOM 935 C C . SER A 1 115 ? -9.647 4.386 -2.512 1.00 95.94 115 SER A C 1
ATOM 937 O O . SER A 1 115 ? -9.954 3.284 -2.961 1.00 95.94 115 SER A O 1
ATOM 939 N N . ARG A 1 116 ? -10.298 5.495 -2.888 1.00 95.62 116 ARG A N 1
ATOM 940 C CA . ARG A 1 116 ? -11.401 5.477 -3.867 1.00 95.62 116 ARG A CA 1
ATOM 941 C C . ARG A 1 116 ? -10.952 4.971 -5.234 1.00 95.62 116 ARG A C 1
ATOM 943 O O . ARG A 1 116 ? -11.689 4.220 -5.871 1.00 95.62 116 ARG A O 1
ATOM 950 N N . SER A 1 117 ? -9.757 5.365 -5.671 1.00 95.88 117 SER A N 1
ATOM 951 C CA . SER A 1 117 ? -9.187 4.904 -6.941 1.00 95.88 117 SER A CA 1
ATOM 952 C C . SER A 1 117 ? -8.978 3.387 -6.918 1.00 95.88 117 SER A C 1
ATOM 954 O O . SER A 1 117 ? -9.485 2.688 -7.790 1.00 95.88 117 SER A O 1
ATOM 956 N N . ILE A 1 118 ? -8.338 2.863 -5.867 1.00 95.69 118 ILE A N 1
ATOM 957 C CA . ILE A 1 118 ? -8.085 1.424 -5.695 1.00 95.69 118 ILE A CA 1
ATOM 958 C C . ILE A 1 118 ? -9.393 0.623 -5.656 1.00 95.69 118 ILE A C 1
ATOM 960 O O . ILE A 1 118 ? -9.516 -0.391 -6.340 1.00 95.69 118 ILE A O 1
ATOM 964 N N . VAL A 1 119 ? -10.392 1.080 -4.894 1.00 94.94 119 VAL A N 1
ATOM 965 C CA . VAL A 1 119 ? -11.698 0.402 -4.805 1.00 94.94 119 VAL A CA 1
ATOM 966 C C . VAL A 1 119 ? -12.408 0.375 -6.161 1.00 94.94 119 VAL A C 1
ATOM 968 O O . VAL A 1 119 ? -12.970 -0.655 -6.531 1.00 94.94 119 VAL A O 1
ATOM 971 N N . SER A 1 120 ? -12.348 1.469 -6.925 1.00 94.44 120 SER A N 1
ATOM 972 C CA . SER A 1 120 ? -12.904 1.530 -8.283 1.00 94.44 120 SER A CA 1
ATOM 973 C C . SER A 1 120 ? -12.262 0.486 -9.203 1.00 94.44 120 SER A C 1
ATOM 975 O O . SER A 1 120 ? -12.970 -0.260 -9.880 1.00 94.44 120 SER A O 1
ATOM 977 N N . TYR A 1 121 ? -10.931 0.358 -9.179 1.00 92.31 121 TYR A N 1
ATOM 978 C CA . TYR A 1 121 ? -10.230 -0.673 -9.952 1.00 92.31 121 TYR A CA 1
ATOM 979 C C . TYR A 1 121 ? -10.568 -2.086 -9.485 1.00 92.31 121 TYR A C 1
ATOM 981 O O . TYR A 1 121 ? -10.767 -2.973 -10.311 1.00 92.31 121 TYR A O 1
ATOM 989 N N . HIS A 1 122 ? -10.719 -2.302 -8.178 1.00 91.62 122 HIS A N 1
ATOM 990 C CA . HIS A 1 122 ? -11.096 -3.610 -7.651 1.00 91.62 122 HIS A CA 1
ATOM 991 C C . HIS A 1 122 ? -12.481 -4.049 -8.153 1.00 91.62 122 HIS A C 1
ATOM 993 O O . HIS A 1 122 ? -12.665 -5.198 -8.553 1.00 91.62 122 HIS A O 1
ATOM 999 N N . GLN A 1 123 ? -13.440 -3.121 -8.201 1.00 90.62 123 GLN A N 1
ATOM 1000 C CA . GLN A 1 123 ? -14.779 -3.371 -8.742 1.00 90.62 123 GLN A CA 1
ATOM 1001 C C . GLN A 1 123 ? -14.754 -3.654 -10.251 1.00 90.62 123 GLN A C 1
ATOM 1003 O O . GLN A 1 123 ? -15.450 -4.557 -10.720 1.00 90.62 123 GLN A O 1
ATOM 1008 N N . LYS A 1 124 ? -13.929 -2.928 -11.016 1.00 88.44 124 LYS A N 1
ATOM 1009 C CA . LYS A 1 124 ? -13.740 -3.186 -12.452 1.00 88.44 124 LYS A CA 1
ATOM 1010 C C . LYS A 1 124 ? -13.139 -4.567 -12.704 1.00 88.44 124 LYS 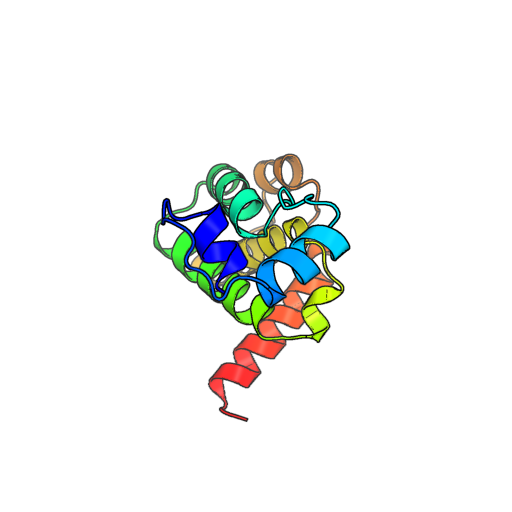A C 1
ATOM 1012 O O . LYS A 1 124 ? -13.706 -5.338 -13.471 1.00 88.44 124 LYS A O 1
ATOM 1017 N N . ALA A 1 125 ? -12.089 -4.930 -11.971 1.00 84.50 125 ALA A N 1
ATOM 1018 C CA . ALA A 1 125 ? -11.457 -6.244 -12.074 1.00 84.50 125 ALA A CA 1
ATOM 1019 C C . ALA A 1 125 ? -12.442 -7.398 -11.802 1.00 84.50 125 ALA A C 1
ATOM 1021 O O . ALA A 1 125 ? -12.371 -8.436 -12.455 1.00 84.50 125 ALA A O 1
ATOM 1022 N N . ALA A 1 126 ? -13.401 -7.212 -10.887 1.00 80.31 126 ALA A N 1
ATOM 1023 C CA . ALA A 1 126 ? -14.449 -8.199 -10.619 1.00 80.31 126 ALA A CA 1
ATOM 1024 C C . ALA A 1 126 ? -15.477 -8.343 -11.760 1.00 80.31 126 ALA A C 1
ATOM 1026 O O . ALA A 1 126 ? -16.131 -9.379 -11.862 1.00 80.31 126 ALA A O 1
ATOM 1027 N N . THR A 1 127 ? -15.636 -7.319 -12.603 1.00 81.38 127 THR A N 1
ATOM 1028 C CA . THR A 1 127 ? -16.620 -7.295 -13.702 1.00 81.38 127 THR A CA 1
ATOM 1029 C C . THR A 1 127 ? -16.042 -7.687 -15.065 1.00 81.38 127 THR A C 1
ATOM 1031 O O . THR A 1 127 ? -16.814 -7.873 -16.000 1.00 81.38 127 THR A O 1
ATOM 1034 N N . GLY A 1 128 ? -14.725 -7.909 -15.167 1.00 64.44 128 GLY A N 1
ATOM 1035 C CA . GLY A 1 128 ? -14.081 -8.518 -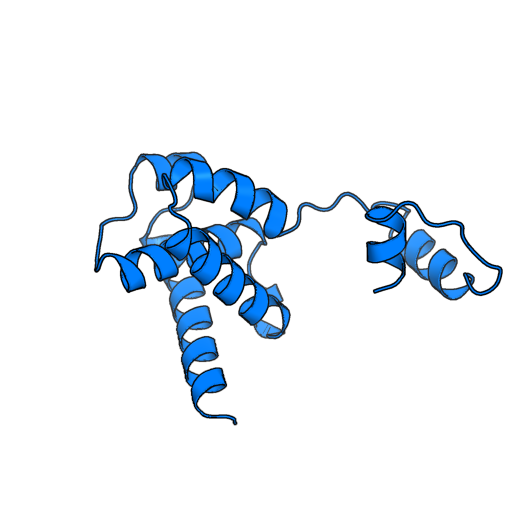16.339 1.00 64.44 128 GLY A CA 1
ATOM 1036 C C . GLY A 1 128 ? -14.054 -7.657 -17.608 1.00 64.44 128 GLY A C 1
ATOM 1037 O O . GLY A 1 128 ? -13.868 -8.212 -18.689 1.00 64.44 128 GLY A O 1
ATOM 1038 N N . ASN A 1 129 ? -14.246 -6.341 -17.476 1.00 44.28 129 ASN A N 1
ATOM 1039 C CA . ASN A 1 129 ? -14.153 -5.369 -18.571 1.00 44.28 129 ASN A CA 1
ATOM 1040 C C . ASN A 1 129 ? -12.796 -4.671 -18.601 1.00 44.28 129 ASN A C 1
ATOM 1042 O O . ASN A 1 129 ? -12.330 -4.272 -17.509 1.00 44.28 129 ASN A O 1
#

Foldseek 3Di:
DVLVCVVPPVDDDDPVCPVVVVVCVVCVVPPPDDALVVLLVQLCVLVVDDPQLSVQLVVLLVLLVVDPVSVVDDSLLSSLLSSQLSCCVPVNDDACDPSSCVRSVDHPVRSVVVNVVSVVSVVVVVVPD